Protein AF-A0A2S7X2P3-F1 (afdb_monomer)

Solvent-accessible surface area (backbone atoms only — not comparable to full-atom values): 7593 Å² total; per-residue (Å²): 131,72,64,71,45,80,40,82,49,58,65,68,64,54,47,56,47,40,57,74,61,73,52,93,74,92,69,74,87,91,54,56,77,48,34,35,38,31,31,42,89,84,51,54,29,39,37,30,31,29,34,73,84,49,92,58,66,43,28,32,57,76,41,76,50,54,42,69,94,42,55,98,66,68,46,61,59,58,35,48,32,53,49,52,54,57,48,54,76,72,28,52,28,35,38,40,69,50,57,81,95,42,42,70,59,50,53,60,29,48,66,69,68,38,99,41,64,48,76,47,78,76,57,88,71,22,28,41,39,31,68,106

InterPro domains:
  IPR000182 GNAT domain [PF00583] (27-90)
  IPR016181 Acyl-CoA N-acyltransferase [SSF55729] (30-93)

Organism: NCBI:txid566293

Foldseek 3Di:
DQAKDKDWDDLVVVQVQCVQVVDDGLDDPPFDWTKIWTDSPPFIKIWIKGCLPPPDLEIERPDIGGRPVRPPVCPRLSSLLNVVLVSCVRHQKYKYDDDPVCLVVVVVSLVVNHPQWDWDDDDDSITIIGGD

Structure (mmCIF, N/CA/C/O backbone):
data_AF-A0A2S7X2P3-F1
#
_entry.id   AF-A0A2S7X2P3-F1
#
loop_
_atom_site.group_PDB
_atom_site.id
_atom_site.type_symbol
_atom_site.label_atom_id
_atom_site.label_alt_id
_atom_site.label_comp_id
_atom_site.label_asym_id
_atom_site.label_entity_id
_atom_site.label_seq_id
_atom_site.pdbx_PDB_ins_code
_atom_site.Cartn_x
_atom_site.Cartn_y
_atom_site.Cartn_z
_atom_site.occupancy
_atom_site.B_iso_or_equiv
_atom_site.auth_seq_id
_atom_site.auth_comp_id
_atom_site.auth_asym_id
_atom_site.auth_atom_id
_atom_site.pdbx_PDB_model_num
ATOM 1 N N . MET A 1 1 ? -21.722 9.115 -5.323 1.00 42.81 1 MET A N 1
ATOM 2 C CA . MET A 1 1 ? -20.839 8.513 -4.298 1.00 42.81 1 MET A CA 1
ATOM 3 C C . MET A 1 1 ? -19.444 9.056 -4.529 1.00 42.81 1 MET A C 1
ATOM 5 O O . MET A 1 1 ? -19.007 9.019 -5.671 1.00 42.81 1 MET A O 1
ATOM 9 N N . LYS A 1 2 ? -18.786 9.623 -3.511 1.00 53.06 2 LYS A N 1
ATOM 10 C CA . LYS A 1 2 ? -17.387 10.047 -3.657 1.00 53.06 2 LYS A CA 1
ATOM 11 C C . LYS A 1 2 ? -16.531 8.789 -3.836 1.00 53.06 2 LYS A C 1
ATOM 13 O O . LYS A 1 2 ? -16.687 7.838 -3.069 1.00 53.06 2 LYS A O 1
ATOM 18 N N . GLY A 1 3 ? -15.722 8.759 -4.893 1.00 81.62 3 GLY A N 1
ATOM 19 C CA . GLY A 1 3 ? -14.729 7.707 -5.097 1.00 81.62 3 GLY A CA 1
ATOM 20 C C . GLY A 1 3 ? -13.680 7.737 -3.987 1.00 81.62 3 GLY A C 1
ATOM 21 O O . GLY A 1 3 ? -13.582 8.715 -3.246 1.00 81.62 3 GLY A O 1
ATOM 22 N N . PHE A 1 4 ? -12.920 6.655 -3.852 1.00 89.12 4 PHE A N 1
ATOM 23 C CA . PHE A 1 4 ? -11.701 6.699 -3.052 1.00 89.12 4 PHE A CA 1
ATOM 24 C C . PHE A 1 4 ? -10.674 7.616 -3.735 1.00 89.12 4 PHE A C 1
ATOM 26 O O . PHE A 1 4 ? -10.607 7.663 -4.962 1.00 89.12 4 PHE A O 1
ATOM 33 N N . SER A 1 5 ? -9.870 8.311 -2.941 1.00 93.88 5 SER A N 1
ATOM 34 C CA . SER A 1 5 ? -8.736 9.124 -3.377 1.00 93.88 5 SER A CA 1
ATOM 35 C C . SER A 1 5 ? -7.494 8.769 -2.570 1.00 93.88 5 SER A C 1
ATOM 37 O O . SER A 1 5 ? -7.607 8.474 -1.378 1.00 93.88 5 SER A O 1
ATOM 39 N N . VAL A 1 6 ? -6.328 8.851 -3.206 1.00 96.69 6 VAL A N 1
ATOM 40 C CA . VAL A 1 6 ? -5.016 8.737 -2.558 1.00 96.69 6 VAL A CA 1
ATOM 41 C C . VAL A 1 6 ? -4.509 10.146 -2.246 1.00 96.69 6 VAL A C 1
ATOM 43 O O . VAL A 1 6 ? -4.515 11.014 -3.115 1.00 96.69 6 VAL A O 1
ATOM 46 N N . SER A 1 7 ? -4.101 10.396 -1.004 1.00 96.94 7 SER A N 1
ATOM 47 C CA . SER A 1 7 ? -3.584 11.697 -0.565 1.00 96.94 7 SER A CA 1
ATOM 48 C C . SER A 1 7 ? -2.399 11.526 0.373 1.00 96.94 7 SER A C 1
ATOM 50 O O . SER A 1 7 ? -2.468 10.698 1.285 1.00 96.94 7 SER A O 1
ATOM 52 N N . LYS A 1 8 ? -1.351 12.339 0.199 1.00 96.88 8 LYS A N 1
ATOM 53 C CA . LYS A 1 8 ? -0.269 12.434 1.185 1.00 96.88 8 LYS A CA 1
ATOM 54 C C . LYS A 1 8 ? -0.807 12.934 2.523 1.00 96.88 8 LYS A C 1
ATOM 56 O O . LYS A 1 8 ? -1.630 13.848 2.562 1.00 96.88 8 LYS A O 1
ATOM 61 N N . VAL A 1 9 ? -0.314 12.344 3.601 1.00 97.31 9 VAL A N 1
ATOM 62 C CA . VAL A 1 9 ? -0.591 12.745 4.984 1.00 97.31 9 VAL A CA 1
ATOM 63 C C . VAL A 1 9 ? 0.719 12.832 5.760 1.00 97.31 9 VAL A C 1
ATOM 65 O O . VAL A 1 9 ? 1.778 12.490 5.240 1.00 97.31 9 VAL A O 1
ATOM 68 N N . SER A 1 10 ? 0.666 13.333 6.986 1.00 95.06 10 SER A N 1
ATOM 69 C CA . SER A 1 10 ? 1.821 13.391 7.873 1.00 95.06 10 SER A CA 1
ATOM 70 C C . SER A 1 10 ? 2.024 12.069 8.627 1.00 95.06 10 SER A C 1
ATOM 72 O O . SER A 1 10 ? 1.109 11.246 8.735 1.00 95.06 10 SER A O 1
ATOM 74 N N . ALA A 1 11 ? 3.246 11.852 9.121 1.00 93.50 11 ALA A N 1
ATOM 75 C CA . ALA A 1 11 ? 3.635 10.615 9.799 1.00 93.50 11 ALA A CA 1
ATOM 76 C C . ALA A 1 11 ? 2.813 10.354 11.072 1.00 93.50 11 ALA A C 1
ATOM 78 O O . ALA A 1 11 ? 2.383 9.226 11.297 1.00 93.50 11 ALA A O 1
ATOM 79 N N . ASP A 1 12 ? 2.530 11.404 11.847 1.00 93.25 12 ASP A N 1
ATOM 80 C CA . ASP A 1 12 ? 1.743 11.366 13.084 1.00 93.25 12 ASP A CA 1
ATOM 81 C C . ASP A 1 12 ? 0.329 10.811 12.863 1.00 93.25 12 ASP A C 1
ATOM 83 O O . ASP A 1 12 ? -0.142 10.004 13.661 1.00 93.25 12 ASP A O 1
ATOM 87 N N . ILE A 1 13 ? -0.319 11.149 11.741 1.00 93.44 13 ILE A N 1
ATOM 88 C CA . ILE A 1 13 ? -1.651 10.623 11.397 1.00 93.44 13 ILE A CA 1
ATOM 89 C C . ILE A 1 13 ? -1.597 9.109 11.159 1.00 93.44 13 ILE A C 1
ATOM 91 O O . ILE A 1 13 ? -2.481 8.367 11.593 1.00 93.44 13 ILE A O 1
ATOM 95 N N . VAL A 1 14 ? -0.581 8.639 10.430 1.00 93.19 14 VAL A N 1
ATOM 96 C CA . VAL A 1 14 ? -0.424 7.208 10.137 1.00 93.19 14 VAL A CA 1
ATOM 97 C C . VAL A 1 14 ? -0.063 6.443 11.404 1.00 93.19 14 VAL A C 1
ATOM 99 O O . VAL A 1 14 ? -0.649 5.395 11.666 1.00 93.19 14 VAL A O 1
ATOM 102 N N . GLU A 1 15 ? 0.855 6.976 12.204 1.00 91.81 15 GLU A N 1
ATOM 103 C CA . GLU A 1 15 ? 1.299 6.372 13.457 1.00 91.81 15 GLU A CA 1
ATOM 104 C C . GLU A 1 15 ? 0.158 6.263 14.476 1.00 91.81 15 GLU A C 1
ATOM 106 O O . GLU A 1 15 ? -0.040 5.194 15.052 1.00 91.81 15 GLU A O 1
ATOM 111 N N . GLU A 1 16 ? -0.663 7.306 14.639 1.00 91.75 16 GLU A N 1
ATOM 112 C CA . GLU A 1 16 ? -1.842 7.266 15.511 1.00 91.75 16 GLU A CA 1
ATOM 113 C C . GLU A 1 16 ? -2.773 6.103 15.134 1.00 91.75 16 GLU A C 1
ATOM 115 O O . GLU A 1 16 ? -3.194 5.317 15.988 1.00 91.75 16 GLU A O 1
ATOM 120 N N . HIS A 1 17 ? -3.085 5.967 13.844 1.00 91.69 17 HIS A N 1
ATOM 121 C CA . HIS A 1 17 ? -4.002 4.934 13.375 1.00 91.69 17 HIS A CA 1
ATOM 122 C C . HIS A 1 17 ? -3.405 3.532 13.374 1.00 91.69 17 HIS A C 1
ATOM 124 O O . HIS A 1 17 ? -4.157 2.575 13.573 1.00 91.69 17 HIS A O 1
ATOM 130 N N . LEU A 1 18 ? -2.097 3.394 13.160 1.00 89.00 18 LEU A N 1
ATOM 131 C CA . LEU A 1 18 ? -1.415 2.109 13.255 1.00 89.00 18 LEU A CA 1
ATOM 132 C C . LEU A 1 18 ? -1.348 1.640 14.713 1.00 89.00 18 LEU A C 1
ATOM 134 O O . LEU A 1 18 ? -1.696 0.505 15.009 1.00 89.00 18 LEU A O 1
ATOM 138 N N . ASN A 1 19 ? -1.034 2.535 15.652 1.00 87.69 19 ASN A N 1
ATOM 139 C CA . ASN A 1 19 ? -1.001 2.207 17.080 1.00 87.69 19 ASN A CA 1
ATOM 140 C C . ASN A 1 19 ? -2.356 1.686 17.591 1.00 87.69 19 ASN A C 1
ATOM 142 O O . ASN A 1 19 ? -2.413 0.811 18.455 1.00 87.69 19 ASN A O 1
ATOM 146 N N . GLN A 1 20 ? -3.466 2.166 17.022 1.00 87.81 20 GLN A N 1
ATOM 147 C CA . GLN A 1 20 ? -4.814 1.682 17.343 1.00 87.81 20 GLN A CA 1
ATOM 148 C C . GLN A 1 20 ? -5.080 0.234 16.892 1.00 87.81 20 GLN A C 1
ATOM 150 O O . GLN A 1 20 ? -6.034 -0.375 17.380 1.00 87.81 20 GLN A O 1
ATOM 155 N N . THR A 1 21 ? -4.303 -0.323 15.956 1.00 83.38 21 THR A N 1
ATOM 156 C CA . THR A 1 21 ? -4.454 -1.723 15.523 1.00 83.38 21 THR A CA 1
ATOM 157 C C . THR A 1 21 ? -3.682 -2.696 16.412 1.00 83.38 21 THR A C 1
ATOM 159 O O . THR A 1 21 ? -3.988 -3.887 16.394 1.00 83.38 21 THR A O 1
ATOM 162 N N . GLY A 1 22 ? -2.723 -2.203 17.205 1.00 80.06 22 GLY A N 1
ATOM 163 C CA . GLY A 1 22 ? -1.765 -3.035 17.936 1.00 80.06 22 GLY A CA 1
ATOM 164 C C . GLY A 1 22 ? -0.712 -3.689 17.031 1.00 80.06 22 GLY A C 1
ATOM 165 O O . GLY A 1 22 ? -0.007 -4.590 17.479 1.00 80.06 22 GLY A O 1
ATOM 166 N N . GLU A 1 23 ? -0.623 -3.269 15.765 1.00 78.94 23 GLU A N 1
ATOM 167 C CA . GLU A 1 23 ? 0.417 -3.690 14.823 1.00 78.94 23 GLU A CA 1
ATOM 168 C C . GLU A 1 23 ? 1.673 -2.820 14.994 1.00 78.94 23 GLU A C 1
ATOM 170 O O . GLU A 1 23 ? 1.611 -1.722 15.533 1.00 78.94 23 GLU A O 1
ATOM 175 N N . ILE A 1 24 ? 2.813 -3.346 14.540 1.00 71.88 24 ILE A N 1
ATOM 176 C CA . ILE A 1 24 ? 4.182 -2.968 14.934 1.00 71.88 24 ILE A CA 1
ATOM 177 C C . ILE A 1 24 ? 4.455 -1.444 14.978 1.00 71.88 24 ILE A C 1
ATOM 179 O O . ILE A 1 24 ? 4.313 -0.810 16.015 1.00 71.88 24 ILE A O 1
ATOM 183 N N . ASN A 1 25 ? 4.961 -0.874 13.884 1.00 78.38 25 ASN A N 1
ATOM 184 C CA . ASN A 1 25 ? 5.390 0.514 13.743 1.00 78.38 25 ASN A CA 1
ATOM 185 C C . ASN A 1 25 ? 5.314 0.916 12.262 1.00 78.38 25 ASN A C 1
ATOM 187 O O . ASN A 1 25 ? 5.153 0.069 11.374 1.00 78.38 25 ASN A O 1
ATOM 191 N N . ILE A 1 26 ? 5.496 2.206 11.981 1.00 81.56 26 ILE A N 1
ATOM 192 C CA . ILE A 1 26 ? 5.533 2.764 10.618 1.00 81.56 26 ILE A CA 1
ATOM 193 C C . ILE A 1 26 ? 6.794 2.359 9.817 1.00 81.56 26 ILE A C 1
ATOM 195 O O . ILE A 1 26 ? 6.986 2.800 8.686 1.00 81.56 26 ILE A O 1
ATOM 199 N N . GLY A 1 27 ? 7.636 1.496 10.394 1.00 80.00 27 GLY A N 1
ATOM 200 C CA . GLY A 1 27 ? 8.832 0.904 9.810 1.00 80.00 27 GLY A CA 1
ATOM 201 C C . GLY A 1 27 ? 10.140 1.637 10.143 1.00 80.00 27 GLY A C 1
ATOM 202 O O . GLY A 1 27 ? 10.227 2.280 11.185 1.00 80.00 27 GLY A O 1
ATOM 203 N N . HIS A 1 28 ? 11.182 1.473 9.325 1.00 76.38 28 HIS A N 1
ATOM 204 C CA . HIS A 1 28 ? 12.560 1.862 9.643 1.00 76.38 28 HIS A CA 1
ATOM 205 C C . HIS A 1 28 ? 12.862 3.338 9.338 1.00 76.38 28 HIS A C 1
ATOM 207 O O . HIS A 1 28 ? 12.445 3.867 8.312 1.00 76.38 28 HIS A O 1
ATOM 213 N N . ASP A 1 29 ? 13.641 3.990 10.207 1.00 76.69 29 ASP A N 1
ATOM 214 C CA . ASP A 1 29 ? 14.061 5.394 10.044 1.00 76.69 29 ASP A CA 1
ATOM 215 C C . ASP A 1 29 ? 15.196 5.594 9.019 1.00 76.69 29 ASP A C 1
ATOM 217 O O . ASP A 1 29 ? 15.566 6.729 8.738 1.00 76.69 29 ASP A O 1
ATOM 221 N N . GLY A 1 30 ? 15.764 4.511 8.477 1.00 79.56 30 GLY A N 1
ATOM 222 C CA . GLY A 1 30 ? 16.902 4.554 7.549 1.00 79.56 30 GLY A CA 1
ATOM 223 C C . GLY A 1 30 ? 16.558 4.899 6.097 1.00 79.56 30 GLY A C 1
ATOM 224 O O . GLY A 1 30 ? 17.477 5.013 5.295 1.00 79.56 30 GLY A O 1
ATOM 225 N N . TYR A 1 31 ? 15.273 5.059 5.775 1.00 82.12 31 TYR A N 1
ATOM 226 C CA . TYR A 1 31 ? 14.765 5.298 4.422 1.00 82.12 31 TYR A CA 1
ATOM 227 C C . TYR A 1 31 ? 13.953 6.592 4.358 1.00 82.12 31 TYR A C 1
ATOM 229 O O . TYR A 1 31 ? 13.369 7.017 5.367 1.00 82.12 31 TYR A O 1
ATOM 237 N N . GLU A 1 32 ? 13.860 7.208 3.177 1.00 90.75 32 GLU A N 1
ATOM 238 C CA . GLU A 1 32 ? 12.922 8.313 2.985 1.00 90.75 32 GLU A CA 1
ATOM 239 C C . GLU A 1 32 ? 11.495 7.757 3.000 1.00 90.75 32 GLU A C 1
ATOM 241 O O . GLU A 1 32 ? 11.176 6.809 2.290 1.00 90.75 32 GLU A O 1
ATOM 246 N N . ARG A 1 33 ? 10.604 8.341 3.810 1.00 93.88 33 ARG A N 1
ATOM 247 C CA . ARG A 1 33 ? 9.243 7.823 4.007 1.00 93.88 33 ARG A CA 1
ATOM 248 C C . ARG A 1 33 ? 8.192 8.776 3.476 1.00 93.88 33 ARG A C 1
ATOM 250 O O . ARG A 1 33 ? 8.080 9.915 3.925 1.00 93.88 33 ARG A O 1
ATOM 257 N N . SER A 1 34 ? 7.346 8.258 2.595 1.00 96.00 34 SER A N 1
ATOM 258 C CA . SER A 1 34 ? 6.117 8.909 2.155 1.00 96.00 34 SER A CA 1
ATOM 259 C C . SER A 1 34 ? 4.894 8.229 2.766 1.00 96.00 34 SER A C 1
ATOM 261 O O . SER A 1 34 ? 4.757 7.008 2.726 1.00 96.00 34 SER A O 1
ATOM 263 N N . PHE A 1 35 ? 3.981 9.030 3.311 1.00 96.94 35 PHE A N 1
ATOM 264 C CA . PHE A 1 35 ? 2.807 8.564 4.047 1.00 96.94 35 PHE A CA 1
ATOM 265 C C . PHE A 1 35 ? 1.533 8.905 3.283 1.00 96.94 35 PHE A C 1
ATOM 267 O O . PHE A 1 35 ? 1.350 10.044 2.847 1.00 96.94 35 PHE A O 1
ATOM 274 N N . PHE A 1 36 ? 0.631 7.936 3.147 1.00 97.94 36 PHE A N 1
ATOM 275 C CA . PHE A 1 36 ? -0.594 8.097 2.368 1.00 97.94 36 PHE A CA 1
ATOM 276 C C . PHE A 1 36 ? -1.834 7.665 3.138 1.00 97.94 36 PHE A C 1
ATOM 278 O O . PHE A 1 36 ? -1.826 6.669 3.858 1.00 97.94 36 PHE A O 1
ATOM 285 N N . ALA A 1 37 ? -2.924 8.394 2.911 1.00 97.50 37 ALA A N 1
ATOM 286 C CA . ALA A 1 37 ? -4.281 7.981 3.228 1.00 97.50 37 ALA A CA 1
ATOM 287 C C . ALA A 1 37 ? -5.039 7.681 1.930 1.00 97.50 37 ALA A C 1
ATOM 289 O O . ALA A 1 37 ? -4.986 8.454 0.972 1.00 97.50 37 ALA A O 1
ATOM 290 N N . ILE A 1 38 ? -5.772 6.570 1.919 1.00 97.69 38 ILE A N 1
ATOM 291 C CA . ILE A 1 38 ? -6.614 6.131 0.809 1.00 97.69 38 ILE A CA 1
ATOM 292 C C . ILE A 1 38 ? -8.055 6.107 1.308 1.00 97.69 38 ILE A C 1
ATOM 294 O O . ILE A 1 38 ? -8.453 5.196 2.037 1.00 97.69 38 ILE A O 1
ATOM 298 N N . SER A 1 39 ? -8.831 7.140 0.974 1.00 95.12 39 SER A N 1
ATOM 299 C CA . SER A 1 39 ? -10.127 7.408 1.611 1.00 95.12 39 SER A CA 1
ATOM 300 C C . SER A 1 39 ? -11.226 7.767 0.623 1.00 95.12 39 SER A C 1
ATOM 302 O O . SER A 1 39 ? -10.977 8.434 -0.371 1.00 95.12 39 SER A O 1
ATOM 304 N N . ASN A 1 40 ? -12.466 7.388 0.931 1.00 91.88 40 ASN A N 1
ATOM 305 C CA . ASN A 1 40 ? -13.679 7.866 0.247 1.00 91.88 40 ASN A CA 1
ATOM 306 C C . ASN A 1 40 ? -14.483 8.880 1.092 1.00 91.88 40 ASN A C 1
ATOM 308 O O . ASN A 1 40 ? -15.641 9.172 0.785 1.00 91.88 40 ASN A O 1
ATOM 312 N N . GLY A 1 41 ? -13.900 9.371 2.192 1.00 89.62 41 GLY A N 1
ATOM 313 C CA . GLY A 1 41 ? -14.554 10.247 3.169 1.00 89.62 41 GLY A CA 1
ATOM 314 C C . GLY A 1 41 ? -15.380 9.527 4.244 1.00 89.62 41 GLY A C 1
ATOM 315 O O . GLY A 1 41 ? -15.862 10.180 5.162 1.00 89.62 41 GLY A O 1
ATOM 316 N N . VAL A 1 42 ? -15.539 8.201 4.157 1.00 90.44 42 VAL A N 1
ATOM 317 C CA . VAL A 1 42 ? -16.250 7.369 5.152 1.00 90.44 42 VAL A CA 1
ATOM 318 C C . VAL A 1 42 ? -15.326 6.311 5.752 1.00 90.44 42 VAL A C 1
ATOM 320 O O . VAL A 1 42 ? -15.333 6.065 6.955 1.00 90.44 42 VAL A O 1
ATOM 323 N N . SER A 1 43 ? -14.524 5.678 4.905 1.00 93.69 43 SER A N 1
ATOM 324 C CA . SER A 1 43 ? -13.536 4.665 5.256 1.00 93.69 43 SER A CA 1
ATOM 325 C C . SER A 1 43 ? -12.177 5.070 4.716 1.00 93.69 43 SER A C 1
ATOM 327 O O . SER A 1 43 ? -12.100 5.633 3.623 1.00 93.69 43 SER A O 1
ATOM 329 N N . THR A 1 44 ? -11.127 4.719 5.449 1.00 95.25 44 THR A N 1
ATOM 330 C CA . THR A 1 44 ? -9.747 5.056 5.097 1.00 95.25 44 THR A CA 1
ATOM 331 C C . THR A 1 44 ? -8.847 3.845 5.312 1.00 95.25 44 THR A C 1
ATOM 333 O O . THR A 1 44 ? -9.053 3.101 6.268 1.00 95.25 44 THR A O 1
ATOM 336 N N . ALA A 1 45 ? -7.873 3.654 4.432 1.00 96.44 45 ALA A N 1
ATOM 337 C CA . ALA A 1 45 ? -6.687 2.831 4.654 1.00 96.44 45 ALA A CA 1
ATOM 338 C C . ALA A 1 45 ? -5.445 3.730 4.625 1.00 96.44 45 ALA A C 1
ATOM 340 O O . ALA A 1 45 ? -5.521 4.859 4.135 1.00 96.44 45 ALA A O 1
ATOM 341 N N . TYR A 1 46 ? -4.321 3.234 5.121 1.00 96.62 46 TYR A N 1
ATOM 342 C CA . TYR A 1 46 ? -3.067 3.976 5.162 1.00 96.62 46 TYR A CA 1
ATOM 343 C C . TYR A 1 46 ? -1.925 3.152 4.588 1.00 96.62 46 TYR A C 1
ATOM 345 O O . TYR A 1 46 ? -1.959 1.920 4.631 1.00 96.62 46 TYR A O 1
ATOM 353 N N . ALA A 1 47 ? -0.918 3.847 4.068 1.00 96.94 47 ALA A N 1
ATOM 354 C CA . ALA A 1 47 ? 0.296 3.232 3.563 1.00 96.94 47 ALA A CA 1
ATOM 355 C C . ALA A 1 47 ? 1.545 4.049 3.894 1.00 96.94 47 ALA A C 1
ATOM 357 O O . ALA A 1 47 ? 1.483 5.276 4.018 1.00 96.94 47 ALA A O 1
ATOM 358 N N . VAL A 1 48 ? 2.669 3.345 4.003 1.00 96.31 48 VAL A N 1
ATOM 359 C CA . VAL A 1 48 ? 4.016 3.912 4.110 1.00 96.31 48 VAL A CA 1
ATOM 360 C C . VAL A 1 48 ? 4.834 3.372 2.949 1.00 96.31 48 VAL A C 1
ATOM 362 O O . VAL A 1 48 ? 4.874 2.157 2.756 1.00 96.31 48 VAL A O 1
ATOM 365 N N . ILE A 1 49 ? 5.458 4.275 2.197 1.00 96.62 49 ILE A N 1
ATOM 366 C CA . ILE A 1 49 ? 6.267 3.968 1.017 1.00 96.62 49 ILE A CA 1
ATOM 367 C C . ILE A 1 49 ? 7.692 4.451 1.255 1.00 96.62 49 ILE A C 1
ATOM 369 O O . ILE A 1 49 ? 7.864 5.605 1.662 1.00 96.62 49 ILE A O 1
ATOM 373 N N . TYR A 1 50 ? 8.682 3.598 1.000 1.00 95.81 50 TYR A N 1
ATOM 374 C CA . TYR A 1 50 ? 10.092 3.987 1.038 1.00 95.81 50 TYR A CA 1
ATOM 375 C C . TYR A 1 50 ? 10.588 4.432 -0.328 1.00 95.81 50 TYR A C 1
ATOM 377 O O . TYR A 1 50 ? 10.178 3.870 -1.345 1.00 95.81 50 TYR A O 1
ATOM 385 N N . ASP A 1 51 ? 11.433 5.463 -0.315 1.00 93.62 51 ASP A N 1
ATOM 386 C CA . ASP A 1 51 ? 12.241 5.933 -1.446 1.00 93.62 51 ASP A CA 1
ATOM 387 C C . ASP A 1 51 ? 11.412 6.277 -2.704 1.00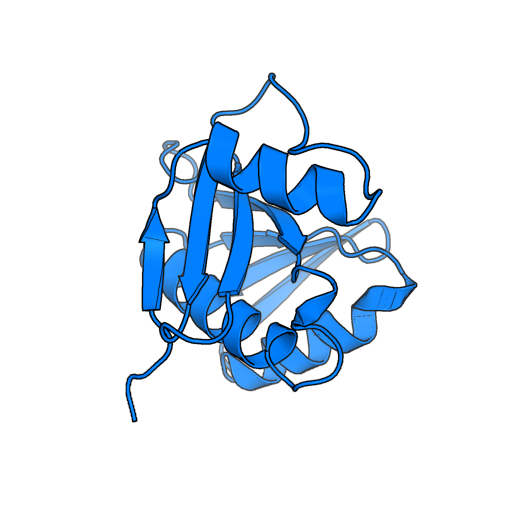 93.62 51 ASP A C 1
ATOM 389 O O . ASP A 1 51 ? 11.863 6.232 -3.848 1.00 93.62 51 ASP A O 1
ATOM 393 N N . LEU A 1 52 ? 10.157 6.699 -2.487 1.00 93.69 52 LEU A N 1
ATOM 394 C CA . LEU A 1 52 ? 9.202 7.027 -3.553 1.00 93.69 52 LEU A CA 1
ATOM 395 C C . LEU A 1 52 ? 9.669 8.164 -4.474 1.00 93.69 52 LEU A C 1
ATOM 397 O O . LEU A 1 52 ? 9.194 8.263 -5.602 1.00 93.69 52 LEU A O 1
ATOM 401 N N . TYR A 1 53 ? 10.552 9.039 -4.003 1.00 88.94 53 TYR A N 1
ATOM 402 C CA . TYR A 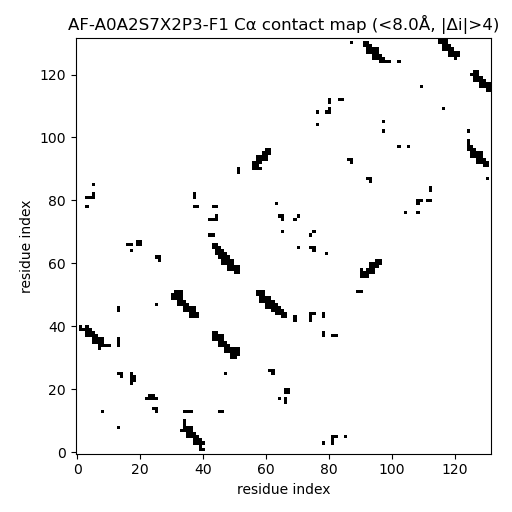1 53 ? 11.079 10.159 -4.787 1.00 88.94 53 TYR A CA 1
ATOM 403 C C . TYR A 1 53 ? 12.590 10.089 -4.986 1.00 88.94 53 TYR A C 1
ATOM 405 O O . TYR A 1 53 ? 13.164 11.052 -5.489 1.00 88.94 53 TYR A O 1
ATOM 413 N N . ASP A 1 54 ? 13.207 8.961 -4.631 1.00 88.62 54 ASP A N 1
ATOM 414 C CA . ASP A 1 54 ? 14.616 8.723 -4.926 1.00 88.62 54 ASP A CA 1
ATOM 415 C C . ASP A 1 54 ? 14.833 8.550 -6.441 1.00 88.62 54 ASP A C 1
ATOM 417 O O . ASP A 1 54 ? 13.877 8.293 -7.183 1.00 88.62 54 ASP A O 1
ATOM 421 N N . GLU A 1 55 ? 16.071 8.715 -6.906 1.00 83.88 55 GLU A N 1
ATOM 422 C CA . GLU A 1 55 ? 16.442 8.647 -8.327 1.00 83.88 55 GLU A CA 1
ATOM 423 C C . GLU A 1 55 ? 16.288 7.237 -8.916 1.00 83.88 55 GLU A C 1
ATOM 425 O O . GLU A 1 55 ? 16.066 7.092 -10.121 1.00 83.88 55 GLU A O 1
ATOM 430 N N . ASP A 1 56 ? 16.357 6.204 -8.074 1.00 85.00 56 ASP A N 1
ATOM 431 C CA . ASP A 1 56 ? 16.136 4.818 -8.479 1.00 85.00 56 ASP A CA 1
ATOM 432 C C . ASP A 1 56 ? 14.695 4.610 -8.961 1.00 85.00 56 ASP A C 1
ATOM 434 O O . ASP A 1 56 ? 13.746 5.127 -8.379 1.00 85.00 56 ASP A O 1
ATOM 438 N N . ASP A 1 57 ? 14.470 3.802 -9.998 1.00 84.00 57 ASP A N 1
ATOM 439 C CA . ASP A 1 57 ? 13.121 3.543 -10.537 1.00 84.00 57 ASP A CA 1
ATOM 440 C C . ASP A 1 57 ? 12.333 2.499 -9.721 1.00 84.00 57 ASP A C 1
ATOM 442 O O . ASP A 1 57 ? 11.661 1.601 -10.237 1.00 84.00 57 ASP A O 1
ATOM 446 N N . PHE A 1 58 ? 12.483 2.589 -8.407 1.00 87.12 58 PHE A N 1
ATOM 447 C CA . PHE A 1 58 ? 12.029 1.617 -7.438 1.00 87.12 58 PHE A CA 1
ATOM 448 C C . PHE A 1 58 ? 11.490 2.316 -6.190 1.00 87.12 58 PHE A C 1
ATOM 450 O O . PHE A 1 58 ? 11.978 3.375 -5.795 1.00 87.12 58 PHE A O 1
ATOM 457 N N . ALA A 1 59 ? 10.465 1.730 -5.579 1.00 95.06 59 ALA A N 1
ATOM 458 C CA . ALA A 1 59 ? 9.973 2.116 -4.261 1.00 95.06 59 ALA A CA 1
ATOM 459 C C . ALA A 1 59 ? 9.468 0.885 -3.504 1.00 95.06 59 ALA A C 1
ATOM 461 O O . ALA A 1 59 ? 8.988 -0.068 -4.115 1.00 95.06 59 ALA A O 1
ATOM 462 N N . GLU A 1 60 ? 9.519 0.903 -2.175 1.00 95.38 60 GLU A N 1
ATOM 463 C CA . GLU A 1 60 ? 9.017 -0.206 -1.354 1.00 95.38 60 GLU A CA 1
ATOM 464 C C . GLU A 1 60 ? 7.677 0.140 -0.710 1.00 95.38 60 GLU A C 1
ATOM 466 O O . GLU A 1 60 ? 7.538 1.160 -0.031 1.00 95.38 60 GLU A O 1
ATOM 471 N N . LEU A 1 61 ? 6.688 -0.745 -0.859 1.00 95.62 61 LEU A N 1
ATOM 472 C CA . LEU A 1 61 ? 5.466 -0.706 -0.063 1.00 95.62 61 LEU A CA 1
ATOM 473 C C . LEU A 1 61 ? 5.747 -1.275 1.332 1.00 95.62 61 LEU A C 1
ATOM 475 O O . LEU A 1 61 ? 5.437 -2.425 1.635 1.00 95.62 61 LEU A O 1
ATOM 479 N N . ALA A 1 62 ? 6.320 -0.443 2.196 1.00 93.56 62 ALA A N 1
ATOM 480 C CA . ALA A 1 62 ? 6.755 -0.858 3.523 1.00 93.56 62 ALA A CA 1
ATOM 481 C C . ALA A 1 62 ? 5.586 -1.209 4.451 1.00 93.56 62 ALA A C 1
ATOM 483 O O . ALA A 1 62 ? 5.673 -2.135 5.259 1.00 93.56 62 ALA A O 1
ATOM 484 N N . ARG A 1 63 ? 4.485 -0.449 4.392 1.00 93.69 63 ARG A N 1
ATOM 485 C CA . ARG A 1 63 ? 3.281 -0.718 5.194 1.00 93.69 63 ARG A CA 1
ATOM 486 C C . ARG A 1 63 ? 2.024 -0.459 4.389 1.00 93.69 63 ARG A C 1
ATOM 488 O O . ARG A 1 63 ? 1.918 0.548 3.695 1.00 93.69 63 ARG A O 1
ATOM 495 N N . PHE A 1 64 ? 1.026 -1.306 4.605 1.00 95.00 64 PHE A N 1
ATOM 496 C CA . PHE A 1 64 ? -0.352 -1.072 4.203 1.00 95.00 64 PHE A CA 1
ATOM 497 C C . PHE A 1 64 ? -1.280 -1.613 5.284 1.00 95.00 64 PHE A C 1
ATOM 499 O O . PHE A 1 64 ? -1.177 -2.778 5.663 1.00 95.00 64 PHE A O 1
ATOM 506 N N . PHE A 1 65 ? -2.200 -0.789 5.781 1.00 93.88 65 PHE A N 1
ATOM 507 C CA . PHE A 1 65 ? -3.150 -1.241 6.789 1.00 93.88 65 PHE A CA 1
ATOM 508 C C . PHE A 1 65 ? -4.495 -0.530 6.698 1.00 93.88 65 PHE A C 1
ATOM 510 O O . PHE A 1 65 ? -4.639 0.601 6.233 1.00 93.88 65 PHE A O 1
ATOM 517 N N . VAL A 1 66 ? -5.510 -1.223 7.203 1.00 94.12 66 VAL A N 1
ATOM 518 C CA . VAL A 1 66 ? -6.863 -0.698 7.364 1.00 94.12 66 VAL A CA 1
ATOM 519 C C . VAL A 1 66 ? -7.139 -0.599 8.866 1.00 94.12 66 VAL A C 1
ATOM 521 O O . VAL A 1 66 ? -7.020 -1.618 9.549 1.00 94.12 66 VAL A O 1
ATOM 524 N N . PRO A 1 67 ? -7.532 0.564 9.415 1.00 93.00 67 PRO A N 1
ATOM 525 C CA . PRO A 1 67 ? -7.975 0.674 10.802 1.00 93.00 67 PRO A CA 1
ATOM 526 C C . PRO A 1 67 ? -9.063 -0.353 11.137 1.00 93.00 67 PRO A C 1
ATOM 528 O O . PRO A 1 67 ? -9.952 -0.604 10.317 1.00 93.00 67 PRO A O 1
ATOM 531 N N . LEU A 1 68 ? -9.037 -0.913 12.353 1.00 90.69 68 LEU A N 1
ATOM 532 C CA . LEU A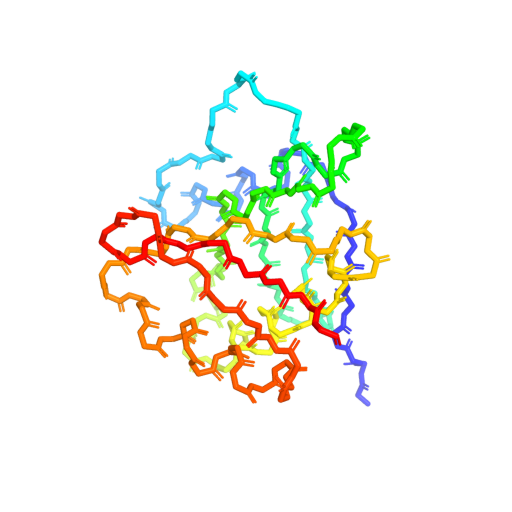 1 68 ? -9.909 -2.025 12.772 1.00 90.69 68 LEU A CA 1
ATOM 533 C C . LEU A 1 68 ? -11.394 -1.794 12.437 1.00 90.69 68 LEU A C 1
ATOM 535 O O . LEU A 1 68 ? -12.050 -2.667 11.872 1.00 90.69 68 LEU A O 1
ATOM 539 N N . LYS A 1 69 ? -11.908 -0.579 12.677 1.00 91.12 69 LYS A N 1
ATOM 540 C CA . LYS A 1 69 ? -13.306 -0.185 12.392 1.00 91.12 69 LYS A CA 1
ATOM 541 C C . LYS A 1 69 ? -13.732 -0.293 10.916 1.00 91.12 69 LYS A C 1
ATOM 543 O O . LYS A 1 69 ? -14.936 -0.301 10.618 1.00 91.12 69 LYS A O 1
ATOM 548 N N . TYR A 1 70 ? -12.776 -0.355 9.990 1.00 92.44 70 TYR A N 1
ATOM 549 C CA . TYR A 1 70 ? -13.005 -0.411 8.544 1.00 92.44 70 TYR A CA 1
ATOM 550 C C . TYR A 1 70 ? -12.653 -1.773 7.916 1.00 92.44 70 TYR A C 1
ATOM 552 O O . TYR A 1 70 ? -12.900 -1.967 6.723 1.00 92.44 70 TYR A O 1
ATOM 560 N N . ARG A 1 71 ? -12.120 -2.730 8.691 1.00 90.81 71 ARG A N 1
ATOM 561 C CA . ARG A 1 71 ? -11.817 -4.092 8.214 1.00 90.81 71 ARG A CA 1
ATOM 562 C C . ARG A 1 71 ? -13.097 -4.875 7.893 1.00 90.81 71 ARG A C 1
ATOM 564 O O . ARG A 1 71 ? -14.186 -4.518 8.339 1.00 90.81 71 ARG A O 1
ATOM 571 N N . ASN A 1 72 ? -12.964 -5.929 7.081 1.00 85.25 72 ASN A N 1
ATOM 572 C CA . ASN A 1 72 ? -14.051 -6.829 6.653 1.00 85.25 72 ASN A CA 1
ATOM 573 C C . ASN A 1 72 ? -15.224 -6.149 5.916 1.00 85.25 72 ASN A C 1
ATOM 575 O O . ASN A 1 72 ? -16.325 -6.683 5.848 1.00 85.25 72 ASN A O 1
ATOM 579 N N . LYS A 1 73 ? -14.982 -4.967 5.332 1.00 83.12 73 LYS A N 1
ATOM 580 C CA . LYS A 1 73 ? -15.960 -4.187 4.546 1.00 83.12 73 LYS A CA 1
ATOM 581 C C . LYS A 1 73 ? -15.535 -3.988 3.083 1.00 83.12 73 LYS A C 1
ATOM 583 O O . LYS A 1 73 ? -16.017 -3.081 2.412 1.00 83.12 73 LYS A O 1
ATOM 588 N N . GLY A 1 74 ? -14.565 -4.773 2.605 1.00 85.69 74 GLY A N 1
ATOM 589 C CA . GLY A 1 74 ? -13.987 -4.639 1.258 1.00 85.69 74 GLY A CA 1
ATOM 590 C C . GLY A 1 74 ? -13.125 -3.384 1.040 1.00 85.69 74 GLY A C 1
ATOM 591 O O . GLY A 1 74 ? -12.722 -3.113 -0.087 1.00 85.69 74 GLY A O 1
ATOM 592 N N . VAL A 1 75 ? -12.834 -2.620 2.102 1.00 91.69 75 VAL A N 1
ATOM 593 C CA . VAL A 1 75 ? -12.039 -1.378 2.045 1.00 91.69 75 VAL A CA 1
ATOM 594 C C . VAL A 1 75 ? -10.597 -1.663 1.630 1.00 91.69 75 VAL A C 1
ATOM 596 O O . VAL A 1 75 ? -10.082 -0.977 0.755 1.00 91.69 75 VAL A O 1
ATOM 599 N N . GLY A 1 76 ? -9.974 -2.697 2.210 1.00 94.31 76 GLY A N 1
ATOM 600 C CA . GLY A 1 76 ? -8.565 -3.023 1.970 1.00 94.31 76 GLY A CA 1
ATOM 601 C C . GLY A 1 76 ? -8.254 -3.274 0.499 1.00 94.31 76 GLY A C 1
ATOM 602 O O . GLY A 1 76 ? -7.374 -2.625 -0.047 1.00 94.31 76 GLY A O 1
ATOM 603 N N . ARG A 1 77 ? -9.032 -4.133 -0.170 1.00 94.06 77 ARG A N 1
ATOM 604 C CA . ARG A 1 77 ? -8.804 -4.470 -1.584 1.00 94.06 77 ARG A CA 1
ATOM 605 C C . ARG A 1 77 ? -8.903 -3.239 -2.487 1.00 94.06 77 ARG A C 1
ATOM 607 O O . ARG A 1 77 ? -7.983 -2.956 -3.242 1.00 94.06 77 ARG A O 1
ATOM 614 N N . LYS A 1 78 ? -9.977 -2.452 -2.343 1.00 93.50 78 LYS A N 1
ATOM 615 C CA . LYS A 1 78 ? -10.181 -1.219 -3.126 1.00 93.50 78 LYS A CA 1
ATOM 616 C C . LYS A 1 78 ? -9.075 -0.193 -2.887 1.00 93.50 78 LYS A C 1
ATOM 618 O O . LYS A 1 78 ? -8.617 0.441 -3.831 1.00 93.50 78 LYS A O 1
ATOM 623 N N . ALA A 1 79 ? -8.664 -0.025 -1.632 1.00 96.06 79 ALA A N 1
ATOM 624 C CA . ALA A 1 79 ? -7.612 0.913 -1.283 1.00 96.06 79 ALA A CA 1
ATOM 625 C C . ALA A 1 79 ? -6.239 0.474 -1.813 1.00 96.06 79 ALA A C 1
ATOM 627 O O . ALA A 1 79 ? -5.509 1.314 -2.326 1.00 96.06 79 ALA A O 1
ATOM 628 N N . ALA A 1 80 ? -5.916 -0.821 -1.745 1.00 95.94 80 ALA A N 1
ATOM 629 C CA . ALA A 1 80 ? -4.667 -1.367 -2.267 1.00 95.94 80 ALA A CA 1
ATOM 630 C C . ALA A 1 80 ? -4.569 -1.201 -3.791 1.00 95.94 80 ALA A C 1
ATOM 632 O O . ALA A 1 80 ? -3.560 -0.712 -4.281 1.00 95.94 80 ALA A O 1
ATOM 633 N N . ILE A 1 81 ? -5.639 -1.502 -4.535 1.00 94.38 81 ILE A N 1
ATOM 634 C CA . ILE A 1 81 ? -5.675 -1.323 -5.998 1.00 94.38 81 ILE A CA 1
ATOM 635 C C . ILE A 1 81 ? -5.432 0.139 -6.390 1.00 94.38 81 ILE A C 1
ATOM 637 O O . ILE A 1 81 ? -4.671 0.424 -7.313 1.00 94.38 81 ILE A O 1
ATOM 641 N N . LEU A 1 82 ? -6.076 1.081 -5.697 1.00 95.06 82 LEU A N 1
ATOM 642 C CA . LEU A 1 82 ? -5.901 2.507 -5.980 1.00 95.06 82 LEU A CA 1
ATOM 643 C C . LEU A 1 82 ? -4.514 3.009 -5.601 1.00 95.06 82 LEU A C 1
ATOM 645 O O . LEU A 1 82 ? -3.944 3.809 -6.336 1.00 95.06 82 LEU A O 1
ATOM 649 N N . LEU A 1 83 ? -3.974 2.532 -4.479 1.00 96.88 83 LEU A N 1
ATOM 650 C CA . LEU A 1 83 ? -2.612 2.840 -4.077 1.00 96.88 83 LEU A CA 1
ATOM 651 C C . LEU A 1 83 ? -1.612 2.345 -5.123 1.00 96.88 83 LEU A C 1
ATOM 653 O O . LEU A 1 83 ? -0.803 3.138 -5.578 1.00 96.88 83 LEU A O 1
ATOM 657 N N . LEU A 1 84 ? -1.684 1.076 -5.536 1.00 95.25 84 LEU A N 1
ATOM 658 C CA . LEU A 1 84 ? -0.748 0.525 -6.517 1.00 95.25 84 LEU A CA 1
ATOM 659 C C . LEU 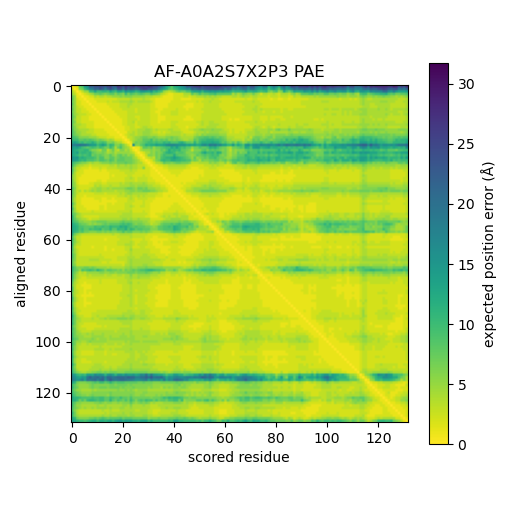A 1 84 ? -0.839 1.251 -7.860 1.00 95.25 84 LEU A C 1
ATOM 661 O O . LEU A 1 84 ? 0.193 1.597 -8.420 1.00 95.25 84 LEU A O 1
ATOM 665 N N . ASN A 1 85 ? -2.046 1.561 -8.346 1.00 93.69 85 ASN A N 1
ATOM 666 C CA . ASN A 1 85 ? -2.197 2.368 -9.559 1.00 93.69 85 ASN A CA 1
ATOM 667 C C . ASN A 1 85 ? -1.517 3.736 -9.436 1.00 93.69 85 ASN A C 1
ATOM 669 O O . ASN A 1 85 ? -0.778 4.116 -10.335 1.00 93.69 85 ASN A O 1
ATOM 673 N N . TYR A 1 86 ? -1.723 4.432 -8.315 1.00 94.94 86 TYR A N 1
ATOM 674 C CA . TYR A 1 86 ? -1.073 5.713 -8.045 1.00 94.94 86 TYR A CA 1
ATOM 675 C C . TYR A 1 86 ? 0.456 5.589 -7.968 1.00 94.94 86 TYR A C 1
ATOM 677 O O . TYR A 1 86 ? 1.171 6.419 -8.516 1.00 94.94 86 TYR A O 1
ATOM 685 N N . LEU A 1 87 ? 0.981 4.554 -7.307 1.00 95.19 87 LEU A N 1
ATOM 686 C CA . LEU A 1 87 ? 2.426 4.349 -7.192 1.00 95.19 87 LEU A CA 1
ATOM 687 C C . LEU A 1 87 ? 3.064 4.023 -8.544 1.00 95.19 87 LEU A C 1
ATOM 689 O O . LEU A 1 87 ? 4.124 4.559 -8.854 1.00 95.19 87 LEU A O 1
ATOM 693 N N . PHE A 1 88 ? 2.388 3.230 -9.374 1.00 93.25 88 PHE A N 1
ATOM 694 C CA . PHE A 1 88 ? 2.849 2.914 -10.723 1.00 93.25 88 PHE A CA 1
ATOM 695 C C . PHE A 1 88 ? 2.758 4.083 -11.718 1.00 93.25 88 PHE A C 1
ATOM 697 O O . PHE A 1 88 ? 3.283 3.983 -12.822 1.00 93.25 88 PHE A O 1
ATOM 704 N N . GLU A 1 89 ? 2.094 5.190 -11.371 1.00 92.31 89 GLU A N 1
ATOM 705 C CA . GLU A 1 89 ? 2.201 6.446 -12.132 1.00 92.31 89 GLU A CA 1
ATOM 706 C C . GLU A 1 89 ? 3.504 7.203 -11.818 1.00 92.31 89 GLU A C 1
ATOM 708 O O . GLU A 1 89 ? 3.864 8.127 -12.545 1.00 92.31 89 GLU A O 1
ATOM 713 N N . ILE A 1 90 ? 4.199 6.829 -10.737 1.00 93.75 90 ILE A N 1
ATOM 714 C CA . ILE A 1 90 ? 5.396 7.514 -10.227 1.00 93.75 90 ILE A CA 1
ATOM 715 C C . ILE A 1 90 ? 6.655 6.670 -10.448 1.00 93.75 90 ILE A C 1
ATOM 717 O O . ILE A 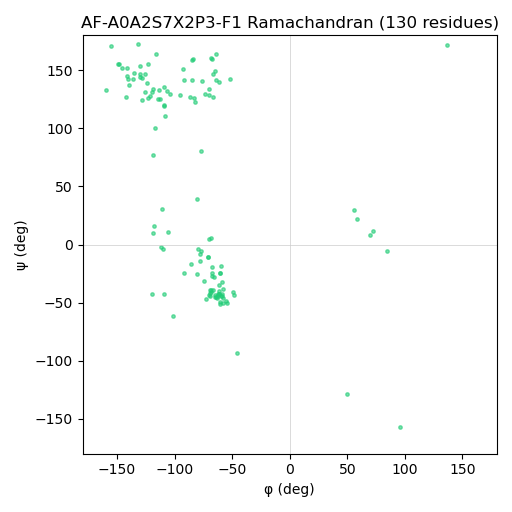1 90 ? 7.689 7.220 -10.814 1.00 93.75 90 ILE A O 1
ATOM 721 N N . LYS A 1 91 ? 6.575 5.358 -10.205 1.00 93.56 91 LYS A N 1
ATOM 722 C CA . LYS A 1 91 ? 7.688 4.402 -10.287 1.00 93.56 91 LYS A CA 1
ATOM 723 C C . LYS A 1 91 ? 7.286 3.224 -11.152 1.00 93.56 91 LYS A C 1
ATOM 725 O O . LYS A 1 91 ? 6.154 2.756 -11.057 1.00 93.56 91 LYS A O 1
ATOM 730 N N . THR A 1 92 ? 8.209 2.689 -11.937 1.00 91.44 92 THR A N 1
ATOM 731 C CA . THR A 1 92 ? 7.904 1.523 -12.776 1.00 91.44 92 THR A CA 1
ATOM 732 C C . THR A 1 92 ? 7.957 0.220 -11.977 1.00 91.44 92 THR A C 1
ATOM 734 O O . THR A 1 92 ? 7.260 -0.736 -12.326 1.00 91.44 92 THR A O 1
ATOM 737 N N . ASN A 1 93 ? 8.726 0.192 -10.879 1.00 94.12 93 ASN A N 1
ATOM 738 C CA . ASN A 1 93 ? 8.919 -0.986 -10.036 1.00 94.12 93 ASN A CA 1
ATOM 739 C C . ASN A 1 93 ? 8.544 -0.727 -8.575 1.00 94.12 93 ASN A C 1
ATOM 741 O O . ASN A 1 93 ? 8.903 0.301 -7.997 1.00 94.12 93 ASN A O 1
ATOM 745 N N . LEU A 1 94 ? 7.878 -1.704 -7.960 1.00 95.56 94 LEU A N 1
ATOM 746 C CA . LEU A 1 94 ? 7.537 -1.695 -6.541 1.00 95.56 94 LEU A CA 1
ATOM 747 C C . LEU A 1 94 ? 8.036 -2.964 -5.853 1.00 95.56 94 LEU A C 1
ATOM 749 O O . LEU A 1 94 ? 7.754 -4.068 -6.311 1.00 95.56 94 LEU A O 1
ATOM 753 N N . LEU A 1 95 ? 8.716 -2.820 -4.719 1.00 95.12 95 LEU A N 1
ATOM 754 C CA . LEU A 1 95 ? 8.976 -3.933 -3.812 1.00 95.12 95 LEU A CA 1
ATOM 755 C C . LEU A 1 95 ? 7.778 -4.158 -2.915 1.00 95.12 95 LEU A C 1
ATOM 757 O O . LEU A 1 95 ? 7.347 -3.245 -2.205 1.00 95.12 95 LEU A O 1
ATOM 761 N N . ILE A 1 96 ? 7.280 -5.387 -2.904 1.00 94.75 96 ILE A N 1
ATOM 762 C CA . ILE A 1 96 ? 6.245 -5.802 -1.967 1.00 94.75 96 ILE A CA 1
ATOM 763 C C . ILE A 1 96 ? 6.721 -7.076 -1.280 1.00 94.75 96 ILE A C 1
ATOM 765 O O . ILE A 1 96 ? 7.064 -8.060 -1.936 1.00 94.75 96 ILE A O 1
ATOM 769 N N . ASP A 1 97 ? 6.742 -7.029 0.049 1.00 93.62 97 ASP A N 1
ATOM 770 C CA . ASP A 1 97 ? 7.127 -8.128 0.935 1.00 93.62 97 ASP A CA 1
ATOM 771 C C . ASP A 1 97 ? 5.929 -8.490 1.829 1.00 93.62 97 ASP A C 1
ATOM 773 O O . ASP A 1 97 ? 5.809 -8.008 2.962 1.00 93.62 97 ASP A O 1
ATOM 777 N N . PRO A 1 98 ? 4.932 -9.208 1.283 1.00 92.06 98 PRO A N 1
ATOM 778 C CA . PRO A 1 98 ? 3.743 -9.544 2.035 1.00 92.06 98 PRO A CA 1
ATOM 779 C C . PRO A 1 98 ? 4.039 -10.671 3.020 1.00 92.06 98 PRO A C 1
ATOM 781 O O . PRO A 1 98 ? 4.699 -11.646 2.684 1.00 92.06 98 PRO A O 1
ATOM 784 N N . VAL A 1 99 ? 3.477 -10.582 4.225 1.00 90.50 99 VAL A N 1
ATOM 785 C CA . VAL A 1 99 ? 3.488 -11.716 5.162 1.00 90.50 99 VAL A CA 1
ATOM 786 C C . VAL A 1 99 ? 2.661 -12.869 4.593 1.00 90.50 99 VAL A C 1
ATOM 788 O O . VAL A 1 99 ? 1.676 -12.620 3.883 1.00 90.50 99 VAL A O 1
ATOM 791 N N . ASP A 1 100 ? 3.035 -14.106 4.927 1.00 89.00 100 ASP A N 1
ATOM 792 C CA . ASP A 1 100 ? 2.472 -15.338 4.354 1.00 89.00 100 ASP A CA 1
ATOM 793 C C . ASP A 1 100 ? 0.934 -15.353 4.351 1.00 89.00 100 ASP A C 1
ATOM 795 O O . ASP A 1 100 ? 0.307 -15.703 3.351 1.00 89.00 100 ASP A O 1
ATOM 799 N N . GLU A 1 101 ? 0.291 -14.884 5.425 1.00 91.50 101 GLU A N 1
ATOM 800 C CA . GLU A 1 101 ? -1.172 -14.883 5.558 1.00 91.50 101 GLU A CA 1
ATOM 801 C C . GLU A 1 101 ? -1.878 -13.867 4.644 1.00 91.50 101 GLU A C 1
ATOM 803 O O . GLU A 1 101 ? -3.105 -13.879 4.520 1.00 91.50 101 GLU A O 1
ATOM 808 N N . THR A 1 102 ? -1.125 -12.961 4.017 1.00 92.44 102 THR A N 1
ATOM 809 C CA . THR A 1 102 ? -1.645 -11.899 3.141 1.00 92.44 102 THR A CA 1
ATOM 810 C C . THR A 1 102 ? -1.273 -12.084 1.673 1.00 92.44 102 THR A C 1
ATOM 812 O O . THR A 1 102 ? -1.731 -11.306 0.836 1.00 92.44 102 THR A O 1
ATOM 815 N N . VAL A 1 103 ? -0.503 -13.120 1.331 1.00 93.19 103 VAL A N 1
ATOM 816 C CA . VAL A 1 103 ? -0.055 -13.398 -0.043 1.00 93.19 103 VAL A CA 1
ATOM 817 C C . VAL A 1 103 ? -1.239 -13.482 -1.009 1.00 93.19 103 VAL A C 1
ATOM 819 O O . VAL A 1 103 ? -1.276 -12.754 -2.002 1.00 93.19 103 VAL A O 1
ATOM 822 N N . ASP A 1 104 ? -2.265 -14.270 -0.679 1.00 93.38 104 ASP A N 1
ATOM 823 C CA . ASP A 1 104 ? -3.466 -14.419 -1.516 1.00 93.38 104 ASP A CA 1
ATOM 824 C C . ASP A 1 104 ? -4.222 -13.097 -1.708 1.00 93.38 104 ASP A C 1
ATOM 826 O O . ASP A 1 104 ? -4.768 -12.826 -2.781 1.00 93.38 104 ASP A O 1
ATOM 830 N N . PHE A 1 105 ? -4.239 -12.243 -0.678 1.00 94.44 105 PHE A N 1
ATOM 831 C CA . PHE A 1 105 ? -4.830 -10.911 -0.779 1.00 94.44 105 PHE A CA 1
ATOM 832 C C . PHE A 1 105 ? -4.082 -10.059 -1.810 1.00 94.44 105 PHE A C 1
ATOM 834 O O . PHE A 1 105 ? -4.722 -9.424 -2.651 1.00 94.44 105 PHE A O 1
ATOM 841 N N . TRP A 1 106 ? -2.749 -10.062 -1.772 1.00 94.62 106 TRP A N 1
ATOM 842 C CA . TRP A 1 106 ? -1.926 -9.268 -2.679 1.00 94.62 106 TRP A CA 1
ATOM 843 C C . TRP A 1 106 ? -1.982 -9.780 -4.118 1.00 94.62 106 TRP A C 1
ATOM 845 O O . TRP A 1 106 ? -2.177 -8.971 -5.024 1.00 94.62 106 TRP A O 1
ATOM 855 N N . TRP A 1 107 ? -1.952 -11.093 -4.351 1.00 90.56 107 TRP A N 1
ATOM 856 C CA . TRP A 1 107 ? -2.169 -11.653 -5.693 1.00 90.56 107 TRP A CA 1
ATOM 857 C C . TRP A 1 107 ? -3.531 -11.264 -6.276 1.00 90.56 107 TRP A C 1
ATOM 859 O O . TRP A 1 107 ? -3.631 -10.864 -7.437 1.00 90.56 107 TRP A O 1
ATOM 869 N N . ALA A 1 108 ? -4.583 -11.307 -5.456 1.00 92.25 108 ALA A N 1
ATOM 870 C CA . ALA A 1 108 ? -5.924 -10.900 -5.864 1.00 92.25 108 ALA A CA 1
ATOM 871 C C . ALA A 1 108 ? -6.041 -9.388 -6.142 1.00 92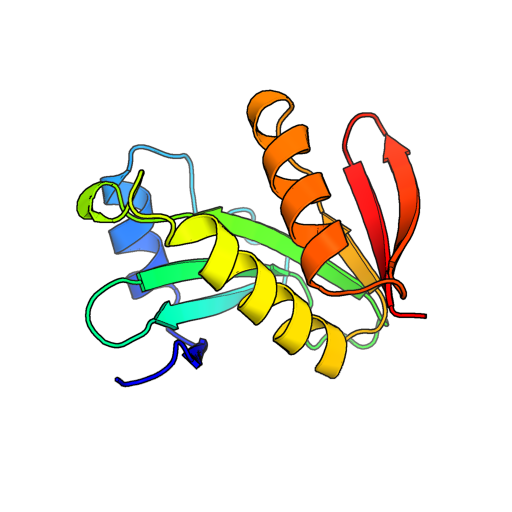.25 108 ALA A C 1
ATOM 873 O O . ALA A 1 108 ? -6.911 -8.972 -6.911 1.00 92.25 108 ALA A O 1
ATOM 874 N N . VAL A 1 109 ? -5.206 -8.562 -5.504 1.00 93.62 109 VAL A N 1
ATOM 875 C CA . VAL A 1 109 ? -5.063 -7.132 -5.812 1.00 93.62 109 VAL A CA 1
ATOM 876 C C . VAL A 1 109 ? -4.323 -6.947 -7.135 1.00 93.62 109 VAL A C 1
ATOM 87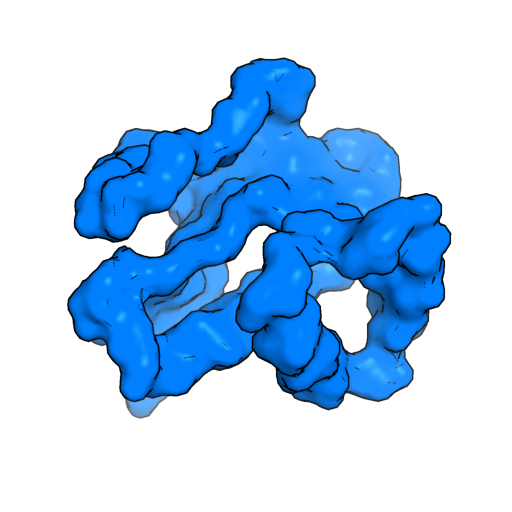8 O O . VAL A 1 109 ? -4.796 -6.190 -7.977 1.00 93.62 109 VAL A O 1
ATOM 881 N N . ALA A 1 110 ? -3.210 -7.652 -7.345 1.00 90.12 110 ALA A N 1
ATOM 882 C CA . ALA A 1 110 ? -2.394 -7.523 -8.547 1.00 90.12 110 ALA A CA 1
ATOM 883 C C . ALA A 1 110 ? -3.193 -7.847 -9.818 1.00 90.12 110 ALA A C 1
ATOM 885 O O . ALA A 1 110 ? -3.190 -7.067 -10.767 1.00 90.12 110 ALA A O 1
ATOM 886 N N . ALA A 1 111 ? -3.982 -8.926 -9.775 1.00 89.50 111 ALA A N 1
ATOM 887 C CA . ALA A 1 111 ? -4.881 -9.317 -10.859 1.00 89.50 111 ALA A CA 1
ATOM 888 C C . ALA A 1 111 ? -5.952 -8.257 -11.198 1.00 89.50 111 ALA A C 1
ATOM 890 O O . ALA A 1 111 ? -6.462 -8.239 -12.312 1.00 89.50 111 ALA A O 1
ATOM 891 N N . GLU A 1 112 ? -6.313 -7.375 -10.256 1.00 90.12 112 GLU A N 1
ATOM 89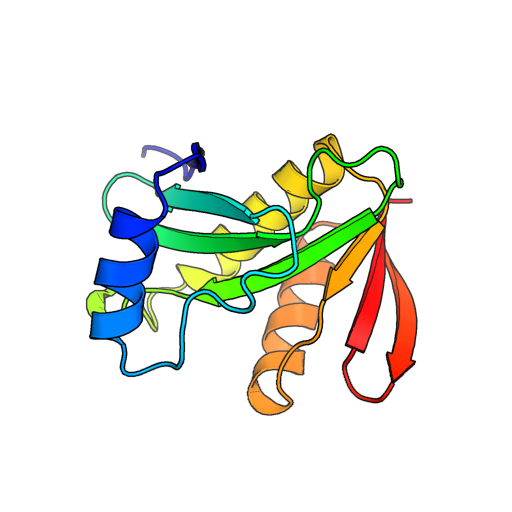2 C CA . GLU A 1 112 ? -7.272 -6.285 -10.496 1.00 90.12 112 GLU A CA 1
ATOM 893 C C . GLU A 1 112 ? -6.616 -4.971 -10.934 1.00 90.12 112 GLU A C 1
ATOM 895 O O . GLU A 1 112 ? -7.274 -4.151 -11.575 1.00 90.12 112 GLU A O 1
ATOM 900 N N . VAL A 1 113 ? -5.342 -4.742 -10.597 1.00 87.06 113 VAL A N 1
ATOM 901 C CA . VAL A 1 113 ? -4.596 -3.575 -11.099 1.00 87.06 113 VAL A CA 1
ATOM 902 C C . VAL A 1 113 ? -4.398 -3.678 -12.621 1.00 87.06 113 VAL A C 1
ATOM 904 O O . VAL A 1 113 ? -4.391 -2.650 -13.296 1.00 87.06 113 VAL A O 1
ATOM 907 N N . GLY A 1 114 ? -4.355 -4.899 -13.168 1.00 72.75 114 GLY A N 1
ATOM 908 C CA . GLY A 1 114 ? -4.486 -5.194 -14.599 1.00 72.75 114 GLY A CA 1
ATOM 909 C C . GLY A 1 114 ? -3.484 -6.236 -15.100 1.00 72.75 114 GLY A C 1
ATOM 910 O O . GLY A 1 114 ? -2.547 -6.597 -14.393 1.00 72.75 114 GLY A O 1
ATOM 911 N N . ASP A 1 115 ? -3.651 -6.673 -16.353 1.00 62.91 115 ASP A N 1
ATOM 912 C CA . ASP A 1 115 ? -2.851 -7.728 -17.014 1.00 62.91 115 ASP A CA 1
ATOM 913 C C . ASP A 1 115 ? -1.380 -7.342 -17.301 1.00 62.91 115 ASP A C 1
ATOM 915 O O . ASP A 1 115 ? -0.642 -8.096 -17.935 1.00 62.91 115 ASP A O 1
ATOM 919 N N . SER A 1 116 ? -0.942 -6.174 -16.833 1.00 74.50 116 SER A N 1
ATOM 920 C CA . SER A 1 116 ? 0.371 -5.585 -17.109 1.00 74.50 116 SER A CA 1
ATOM 921 C C . SER A 1 116 ? 1.279 -5.561 -15.879 1.00 74.50 116 SER A C 1
ATOM 923 O O . SER A 1 116 ? 2.058 -4.628 -15.743 1.00 74.50 116 SER A O 1
ATOM 925 N N . ILE A 1 117 ? 1.177 -6.508 -14.943 1.00 87.69 117 ILE A N 1
ATOM 926 C CA . ILE A 1 117 ? 2.165 -6.623 -13.856 1.00 87.69 117 ILE A CA 1
ATOM 927 C C . ILE A 1 117 ? 3.008 -7.877 -14.068 1.00 87.69 117 ILE A C 1
ATOM 929 O O . ILE A 1 117 ? 2.482 -8.990 -14.068 1.00 87.69 117 ILE A O 1
ATOM 933 N N . SER A 1 118 ? 4.320 -7.700 -14.228 1.00 90.50 118 SER A N 1
ATOM 934 C CA . SER A 1 118 ? 5.293 -8.789 -14.108 1.00 90.50 118 SER A CA 1
ATOM 935 C C . SER A 1 118 ? 5.839 -8.871 -12.689 1.00 90.50 118 SER A C 1
ATOM 937 O O . SER A 1 118 ? 5.951 -7.858 -11.999 1.00 90.50 118 SER A O 1
ATOM 939 N N . PHE A 1 119 ? 6.223 -10.079 -12.280 1.00 90.81 119 PHE A N 1
ATOM 940 C CA . PHE A 1 119 ? 6.741 -10.357 -10.945 1.00 90.81 119 PHE A CA 1
ATOM 941 C C . PHE A 1 119 ? 8.123 -10.996 -11.047 1.00 90.81 119 PHE A C 1
ATOM 943 O O . PHE A 1 119 ? 8.280 -12.033 -11.694 1.00 90.81 119 PHE A O 1
ATOM 950 N N . GLU A 1 120 ? 9.101 -10.407 -10.369 1.00 93.38 120 GLU A N 1
ATOM 951 C CA . GLU A 1 120 ? 10.418 -10.996 -10.141 1.00 93.38 120 GLU A CA 1
ATOM 952 C C . GLU A 1 120 ? 10.528 -11.389 -8.664 1.00 93.38 120 GLU A C 1
ATOM 954 O O . GLU A 1 120 ? 10.538 -10.535 -7.777 1.00 93.38 120 GLU A O 1
ATOM 959 N N . SER A 1 121 ? 10.556 -12.694 -8.386 1.00 92.19 121 SER A N 1
ATOM 960 C CA . SER A 1 121 ? 10.701 -13.208 -7.019 1.00 92.19 121 SER A CA 1
ATOM 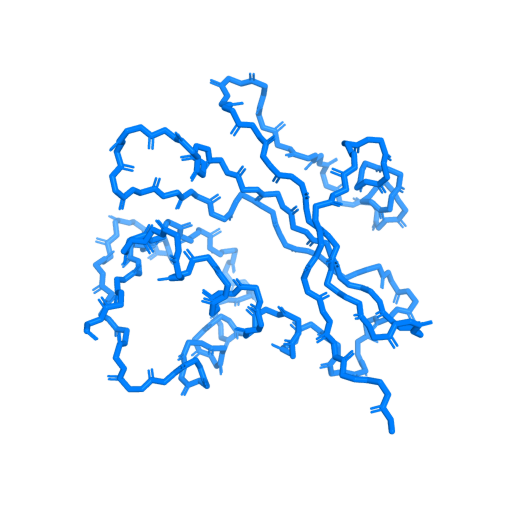961 C C . SER A 1 121 ? 12.112 -12.939 -6.495 1.00 92.19 121 SER A C 1
ATOM 963 O O . SER A 1 121 ? 13.087 -13.207 -7.195 1.00 92.19 121 SER A O 1
ATOM 965 N N . ILE A 1 122 ? 12.209 -12.436 -5.261 1.00 91.44 122 ILE A N 1
ATOM 966 C CA . ILE A 1 122 ? 13.485 -12.219 -4.568 1.00 91.44 122 ILE A CA 1
ATOM 967 C C . ILE A 1 122 ? 13.729 -13.346 -3.562 1.00 91.44 122 ILE A C 1
ATOM 969 O O . ILE A 1 122 ? 14.718 -14.067 -3.671 1.00 91.44 122 ILE A O 1
ATOM 973 N N . ASP A 1 123 ? 12.836 -13.480 -2.578 1.00 88.50 123 ASP A N 1
ATOM 974 C CA . ASP A 1 123 ? 12.897 -14.500 -1.528 1.00 88.50 123 ASP A CA 1
ATOM 975 C C . ASP A 1 123 ? 11.513 -14.694 -0.892 1.00 88.50 123 ASP A C 1
ATOM 977 O O . ASP A 1 123 ? 10.832 -13.725 -0.559 1.00 88.50 123 ASP A O 1
ATOM 981 N N . GLY A 1 124 ? 11.080 -15.943 -0.727 1.00 88.44 124 GLY A N 1
ATOM 982 C CA . GLY A 1 124 ? 9.752 -16.265 -0.202 1.00 88.44 124 GLY A CA 1
ATOM 983 C C . GLY A 1 124 ? 8.622 -15.500 -0.922 1.00 88.44 124 GLY A C 1
ATOM 984 O O . GLY A 1 124 ? 8.554 -15.534 -2.155 1.00 88.44 124 GLY A O 1
ATOM 985 N N . PRO A 1 125 ? 7.717 -14.823 -0.188 1.00 89.56 125 PRO A N 1
ATOM 986 C CA . PRO A 1 125 ? 6.629 -14.048 -0.783 1.00 89.56 125 PRO A CA 1
ATOM 987 C C . PRO A 1 125 ? 7.069 -12.680 -1.339 1.00 89.56 125 PRO A C 1
ATOM 989 O O . PRO A 1 125 ? 6.276 -12.014 -2.011 1.00 89.56 125 PRO A O 1
ATOM 992 N N . LYS A 1 126 ? 8.317 -12.260 -1.090 1.00 93.19 126 LYS A N 1
ATOM 993 C CA . LYS A 1 126 ? 8.874 -10.980 -1.530 1.00 93.19 126 LYS A CA 1
ATOM 994 C C . LYS A 1 126 ? 9.160 -10.976 -3.024 1.00 93.19 126 LYS A C 1
ATOM 996 O O . LYS A 1 126 ? 9.867 -11.845 -3.545 1.00 93.19 126 LYS A O 1
ATOM 1001 N N . ALA A 1 127 ? 8.680 -9.943 -3.707 1.00 93.38 127 ALA A N 1
ATOM 1002 C CA . ALA A 1 127 ? 8.894 -9.776 -5.137 1.00 93.38 127 ALA A CA 1
ATOM 1003 C C . ALA A 1 127 ? 8.971 -8.304 -5.553 1.00 93.38 127 ALA A C 1
ATOM 1005 O O . ALA A 1 127 ? 8.385 -7.426 -4.913 1.00 93.38 127 ALA A O 1
ATOM 1006 N N . ILE A 1 128 ? 9.652 -8.063 -6.672 1.00 94.25 128 ILE A N 1
ATOM 1007 C CA . ILE A 1 128 ? 9.562 -6.817 -7.434 1.00 94.25 128 ILE A CA 1
ATOM 1008 C C . ILE A 1 128 ? 8.391 -6.939 -8.400 1.00 94.25 128 ILE A C 1
ATOM 1010 O O . ILE A 1 128 ? 8.278 -7.912 -9.145 1.00 94.25 128 ILE A O 1
ATOM 1014 N N . TRP A 1 129 ? 7.498 -5.963 -8.345 1.00 94.06 129 TRP A N 1
ATOM 1015 C CA . TRP A 1 129 ? 6.309 -5.873 -9.171 1.00 94.06 129 TRP A CA 1
ATOM 1016 C C . TRP A 1 129 ? 6.529 -4.741 -10.163 1.00 94.06 129 TRP A C 1
ATOM 1018 O O . TRP A 1 129 ? 6.713 -3.597 -9.746 1.00 94.06 129 TRP A O 1
ATOM 1028 N N . SER A 1 130 ? 6.497 -5.045 -11.455 1.00 92.69 130 SER A N 1
ATOM 1029 C CA . SER A 1 130 ? 6.779 -4.067 -12.509 1.00 92.69 130 SER A CA 1
ATOM 1030 C C . SER A 1 130 ? 5.570 -3.890 -13.405 1.00 92.69 130 SER A C 1
ATOM 1032 O O . SER A 1 130 ? 4.979 -4.880 -13.841 1.00 92.69 130 SER A O 1
ATOM 1034 N N . LYS A 1 131 ? 5.212 -2.638 -13.701 1.00 86.69 131 LYS A N 1
ATOM 1035 C CA . LYS A 1 131 ? 4.159 -2.345 -14.674 1.00 86.69 131 LYS A CA 1
ATOM 1036 C C . LYS A 1 131 ? 4.731 -2.390 -16.098 1.00 86.69 131 LYS A C 1
ATOM 1038 O O . LYS A 1 131 ? 5.685 -1.674 -16.388 1.00 86.69 131 LYS A O 1
ATOM 1043 N N . ILE A 1 132 ? 4.157 -3.249 -16.942 1.00 78.94 132 ILE A N 1
ATOM 1044 C CA . ILE A 1 132 ? 4.508 -3.497 -18.355 1.00 78.94 132 ILE A CA 1
ATOM 1045 C C . ILE A 1 132 ? 3.841 -2.468 -19.271 1.00 78.94 132 ILE A C 1
ATOM 1047 O O . ILE A 1 132 ? 2.626 -2.210 -19.085 1.00 78.94 132 ILE A O 1
#

pLDDT: mean 90.1, std 8.01, range [42.81, 97.94]

Nearest PDB structures (foldseek):
  3gy9-assembly1_A  TM=5.977E-01  e=1.095E-03  Exiguobacterium sibiricum 255-15
  7k09-assembly1_A  TM=6.125E-01  e=2.668E-02  Streptomyces alboniger
  7cs1-assembly1_B  TM=6.622E-01  e=9.455E-02  Mycolicibacterium smegmatis MC2 155
  4onu-assembly1_A  TM=5.266E-01  e=3.010E-02  Mycolicibacterium smegmatis MC2 155
  7csj-assembly1_A  TM=6.573E-01  e=4.263E-01  Mycolicibacterium smegmatis MC2 155

Radius of gyration: 14.0 Å; Cα contacts (8 Å, |Δi|>4): 229; chains: 1; bounding box: 38×30×36 Å

Mean predicted aligned error: 4.3 Å

Sequence (132 aa):
MKGFSVSKVSADIVEEHLNQTGEINIGHDGYERSFFAISNGVSTAYAVIYDLYDEDDFAELARFFVPLKYRNKGVGRKAAILLLNYLFEIKTNLLIDPVDETVDFWWAVAAEVGDSISFESIDGPKAIWSKI

Secondary structure (DSSP, 8-state):
-PPPEEEE--HHHHHHHHHTTT---S--TTS-EEEEEEE-SS-EEEEEEESTTSSSSEEEEEEEE--GGGTTTTHHHHHHHHHHHHHHTT-SEEEE---GGGHHHHHHHHHHH-S-EEEEEEETTEEEEEE-